Protein AF-A0A183DSZ0-F1 (afdb_monomer)

Organism: NCBI:txid637853

Sequence (165 aa):
MKLLTSEVDAEAEKWDEYAENDIVKRAKAMSSMAYNMYLFTRGDGPLKTTHDLFTQAEFFAEQANKMYKTVREFSYEIPGSAEKNDLSTVLEKIPIHCQQLQVLVKSPTVGKPATFSKFEIEFRGASVARQVLADEYTQRSSRESTLWRRTPSMRRTAQTPVAQI

Radius of gyration: 22.32 Å; Cα contacts (8 Å, |Δi|>4): 88; chains: 1; bounding box: 54×67×55 Å

Nearest PDB structures (foldseek):
  7utj-assembly1_I  TM=8.407E-01  e=1.177E-03  Homo sapiens
  7uuw-assembly1_G  TM=8.396E-01  e=3.133E-03  Caenorhabditis elegans
  6wvt-assembly1_K  TM=8.646E-01  e=6.708E-03  Mus musculus
  9dva-assembly1_H  TM=7.321E-01  e=2.967E-03  Mus musculus

Solvent-accessible surface area (backbone atoms only — not comparable to full-atom values): 10190 Å² total; per-residue (Å²): 105,75,65,60,32,50,52,54,47,60,56,44,59,77,44,53,95,48,61,84,39,66,66,49,50,41,52,51,51,46,31,53,50,53,46,40,54,52,29,38,81,72,79,37,69,87,46,86,47,74,65,49,47,41,55,49,52,51,52,41,33,51,49,50,51,51,42,47,51,56,55,52,59,55,52,70,77,49,73,96,47,71,68,54,51,53,50,48,64,57,48,67,48,48,62,56,53,32,52,51,52,51,52,65,63,67,52,83,72,75,59,82,65,53,70,53,51,63,64,53,66,75,75,55,85,66,86,82,77,90,76,71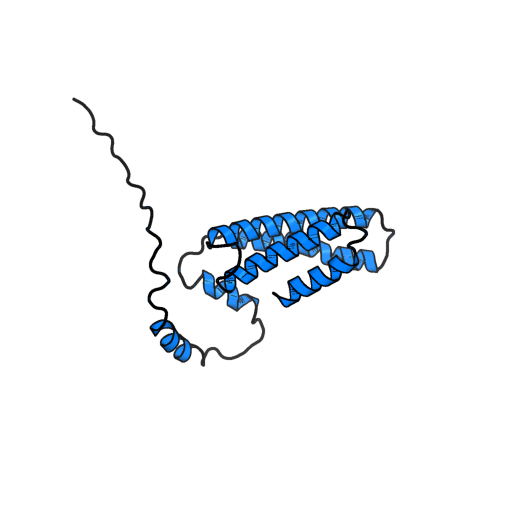,58,64,67,59,49,62,64,55,56,72,75,60,80,70,82,84,79,81,75,85,80,85,74,81,79,82,82,81,84,81,84,87,129

Foldseek 3Di:
DVVVLVVLVVVLVVCVVPVVQLLSVLSNVLSVLVVQLVQVVVVDHDDNDPVSSLVSLLVSLVSLVVNLVSVVVVLVVDPDDPVSVVVVVVSVCSNVVSVVSNCVSPPDQDDDVSVVVVVPVPPPPDDDDPPPVPVVVVVVCVPPVPPPPDDDPPDDDDDDDDDDD

Secondary structure (DSSP, 8-state):
-HHHHHHHHHHHHTTGGGTT-HHHHHHHHHHHHHHHHHHHHTT-SS--SHHHHHHHHHHHHHHHHHHHHHHHHHHHHSPS-HHHHHHHHHHTHHHHHHHHHHHHHHS---SHHHHHHHHHHTT--S---TTSHHHHHHHHHTT-TTTT--------PPPPPPPP-

InterPro domains:
  IPR006077 Vinculin/alpha-catenin [PF01044] (5-106)
  IPR030045 Alpha-catulin 1 [PTHR46342] (1-119)
  IPR036723 Alpha-catenin/vinculin-like superfamily [SSF47220] (2-119)

Mean predicted aligned error: 15.43 Å

Structure (mmCIF, N/CA/C/O backbone):
data_AF-A0A183DSZ0-F1
#
_entry.id   AF-A0A183DSZ0-F1
#
loop_
_atom_site.group_PDB
_atom_site.id
_atom_site.type_symbol
_atom_site.label_atom_id
_atom_site.label_alt_id
_atom_site.label_comp_id
_atom_site.label_asym_id
_atom_site.label_entity_id
_atom_site.label_seq_id
_atom_site.pdbx_PDB_ins_code
_atom_site.Cartn_x
_atom_site.Cartn_y
_atom_site.Cartn_z
_atom_site.occupancy
_atom_site.B_iso_or_equiv
_atom_site.auth_seq_id
_atom_site.auth_comp_id
_atom_site.auth_asym_id
_atom_site.auth_atom_id
_atom_site.pdbx_PDB_model_num
ATOM 1 N N . MET A 1 1 ? -5.491 -12.552 6.015 1.00 55.00 1 MET A N 1
ATOM 2 C CA . MET A 1 1 ? -4.831 -11.294 6.430 1.00 55.00 1 MET A CA 1
ATOM 3 C C . MET A 1 1 ? -3.465 -11.526 7.050 1.00 55.00 1 MET A C 1
ATOM 5 O O . MET A 1 1 ? -2.515 -11.129 6.404 1.00 55.00 1 MET A O 1
ATOM 9 N N . LYS A 1 2 ? -3.327 -12.231 8.188 1.00 62.97 2 LYS A N 1
ATOM 10 C CA . LYS A 1 2 ? -1.997 -12.549 8.760 1.00 62.97 2 LYS A CA 1
ATOM 11 C C . LYS A 1 2 ? -1.021 -13.194 7.758 1.00 62.97 2 LYS A C 1
ATOM 13 O O . LYS A 1 2 ? 0.155 -12.872 7.767 1.00 62.97 2 LYS A O 1
ATOM 18 N N . LEU A 1 3 ? -1.520 -14.085 6.896 1.00 63.84 3 LEU A N 1
ATOM 19 C CA . LEU A 1 3 ? -0.703 -14.726 5.858 1.00 63.84 3 LEU A CA 1
ATOM 20 C C . LEU A 1 3 ? -0.255 -13.739 4.768 1.00 63.84 3 LEU A C 1
ATOM 22 O O . LEU A 1 3 ? 0.912 -13.728 4.418 1.00 63.84 3 LEU A O 1
ATOM 26 N N . LEU A 1 4 ? -1.148 -12.851 4.320 1.00 71.44 4 LEU A N 1
ATOM 27 C CA . LEU A 1 4 ? -0.834 -11.861 3.282 1.00 71.44 4 LEU A CA 1
ATOM 28 C C . LEU A 1 4 ? 0.197 -10.828 3.759 1.00 71.44 4 LEU A C 1
ATOM 30 O O . LEU A 1 4 ? 1.086 -10.460 3.005 1.00 71.44 4 LEU A O 1
ATOM 34 N N . THR A 1 5 ? 0.106 -10.374 5.015 1.00 78.19 5 THR A N 1
ATOM 35 C CA . THR A 1 5 ? 1.130 -9.487 5.595 1.00 78.19 5 THR A CA 1
ATOM 36 C C . THR A 1 5 ? 2.455 -10.229 5.765 1.00 78.19 5 THR A C 1
ATOM 38 O O . THR A 1 5 ? 3.495 -9.698 5.412 1.00 78.19 5 THR A O 1
ATOM 41 N N . SER A 1 6 ? 2.411 -11.496 6.194 1.00 77.12 6 SER A N 1
ATOM 42 C CA . SER A 1 6 ? 3.608 -12.334 6.343 1.00 77.12 6 SER A CA 1
ATOM 43 C C . SER A 1 6 ? 4.337 -12.601 5.024 1.00 77.12 6 SER A C 1
ATOM 45 O O . SER A 1 6 ? 5.560 -12.679 5.030 1.00 77.12 6 SER A O 1
ATOM 47 N N . GLU A 1 7 ? 3.619 -12.768 3.912 1.00 82.00 7 GLU A N 1
ATOM 48 C CA . GLU A 1 7 ? 4.222 -12.934 2.582 1.00 82.00 7 GLU A CA 1
ATOM 49 C C . GLU A 1 7 ? 4.899 -11.643 2.114 1.00 82.00 7 GLU A C 1
ATOM 51 O O . GLU A 1 7 ? 6.023 -11.684 1.619 1.00 82.00 7 GLU A O 1
ATOM 56 N N . VAL A 1 8 ? 4.247 -10.492 2.319 1.00 81.12 8 VAL A N 1
ATOM 57 C CA . VAL A 1 8 ? 4.818 -9.178 1.986 1.00 81.12 8 VAL A CA 1
ATOM 58 C C . VAL A 1 8 ? 6.047 -8.875 2.842 1.00 81.12 8 VAL A C 1
ATOM 60 O O . VAL A 1 8 ? 7.041 -8.389 2.310 1.00 81.12 8 VAL A O 1
ATOM 63 N N . ASP A 1 9 ? 6.001 -9.180 4.140 1.00 82.44 9 ASP A N 1
ATOM 64 C CA . ASP A 1 9 ? 7.130 -8.980 5.052 1.00 82.44 9 ASP A CA 1
ATOM 65 C C . ASP A 1 9 ? 8.322 -9.857 4.650 1.00 82.44 9 ASP A C 1
ATOM 67 O O . ASP A 1 9 ? 9.422 -9.341 4.464 1.00 82.44 9 ASP A O 1
ATOM 71 N N . ALA A 1 10 ? 8.092 -11.154 4.416 1.00 84.44 10 ALA A N 1
ATOM 72 C CA . ALA A 1 10 ? 9.142 -12.085 4.005 1.00 84.44 10 ALA A CA 1
ATOM 73 C C . ALA A 1 10 ? 9.748 -11.736 2.637 1.00 84.44 10 ALA A C 1
ATOM 75 O O . ALA A 1 10 ? 10.936 -11.957 2.412 1.00 84.44 10 ALA A O 1
ATOM 76 N N . GLU A 1 11 ? 8.953 -11.202 1.705 1.00 83.62 11 GLU A N 1
ATOM 77 C CA . GLU A 1 11 ? 9.483 -10.696 0.440 1.00 83.62 11 GLU A CA 1
ATOM 78 C C . GLU A 1 11 ? 10.312 -9.429 0.662 1.00 83.62 11 GLU A C 1
ATOM 80 O O . GLU A 1 11 ? 11.415 -9.338 0.137 1.00 83.62 11 GLU A O 1
ATOM 85 N N . ALA A 1 12 ? 9.840 -8.484 1.480 1.00 81.81 12 ALA A N 1
ATOM 86 C CA . ALA A 1 12 ? 10.545 -7.233 1.751 1.00 81.81 12 ALA A CA 1
ATOM 87 C C . ALA A 1 12 ? 11.874 -7.428 2.505 1.00 81.81 12 ALA A C 1
ATOM 89 O O . ALA A 1 12 ? 12.810 -6.670 2.262 1.00 81.81 12 ALA A O 1
ATOM 90 N N . GLU A 1 13 ? 11.977 -8.433 3.381 1.00 85.81 13 GLU A N 1
ATOM 91 C CA . GLU A 1 13 ? 13.207 -8.784 4.113 1.00 85.81 13 GLU A CA 1
ATOM 92 C C . GLU A 1 13 ? 14.357 -9.213 3.189 1.00 85.81 13 GLU A C 1
ATOM 94 O O . GLU A 1 13 ? 15.523 -8.959 3.486 1.00 85.81 13 GLU A O 1
ATOM 99 N N . LYS A 1 14 ? 14.053 -9.795 2.020 1.00 86.50 14 LYS A N 1
ATOM 100 C CA . LYS A 1 14 ? 15.074 -10.167 1.020 1.00 86.50 14 LYS A CA 1
ATOM 101 C C . LYS A 1 14 ? 15.812 -8.956 0.446 1.00 86.50 14 LYS A C 1
ATOM 103 O O . LYS A 1 14 ? 16.875 -9.117 -0.145 1.00 86.50 14 LYS A O 1
ATOM 108 N N . TRP A 1 15 ? 15.246 -7.762 0.610 1.00 84.94 15 TRP A N 1
ATOM 109 C CA . TRP A 1 15 ? 15.754 -6.511 0.057 1.00 84.94 15 TRP A CA 1
ATOM 110 C C . TRP A 1 15 ? 16.295 -5.567 1.142 1.00 84.94 15 TRP A C 1
ATOM 112 O O . TRP A 1 15 ? 16.456 -4.374 0.886 1.00 84.94 15 TRP A O 1
ATOM 122 N N . ASP A 1 16 ? 16.602 -6.078 2.341 1.00 76.75 16 ASP A N 1
ATOM 123 C CA . ASP A 1 16 ? 17.094 -5.284 3.479 1.00 76.75 16 ASP A CA 1
ATOM 124 C C . ASP A 1 16 ? 18.414 -4.556 3.208 1.00 76.75 16 ASP A C 1
ATOM 126 O O . ASP A 1 16 ? 18.624 -3.455 3.714 1.00 76.75 16 ASP A O 1
ATOM 130 N N . GLU A 1 17 ? 19.276 -5.103 2.350 1.00 74.62 17 GLU A N 1
ATOM 131 C CA . GLU A 1 17 ? 20.507 -4.430 1.904 1.00 74.62 17 GLU A CA 1
ATOM 132 C C . GLU A 1 17 ? 20.221 -3.141 1.110 1.00 74.62 17 GLU A C 1
ATOM 134 O O . GLU A 1 17 ? 21.051 -2.235 1.051 1.00 74.62 17 GLU A O 1
ATOM 139 N N . TYR A 1 18 ? 19.007 -3.018 0.566 1.00 72.62 18 TYR A N 1
ATOM 140 C CA . TYR A 1 18 ? 18.485 -1.831 -0.101 1.00 72.62 18 TYR A CA 1
ATOM 141 C C . TYR A 1 18 ? 17.448 -1.121 0.772 1.00 72.62 18 TYR A C 1
ATOM 143 O O . TYR A 1 18 ? 16.460 -0.603 0.256 1.00 72.62 18 TYR A O 1
ATOM 151 N N . ALA A 1 19 ? 17.658 -1.068 2.092 1.00 64.12 19 ALA A N 1
ATOM 152 C CA . ALA A 1 19 ? 16.736 -0.439 3.042 1.00 64.12 19 ALA A CA 1
ATOM 153 C C . ALA A 1 19 ? 16.348 1.005 2.679 1.00 64.12 19 ALA A C 1
ATOM 155 O O . ALA A 1 19 ? 15.275 1.450 3.077 1.00 64.12 19 ALA A O 1
ATOM 156 N N . GLU A 1 20 ? 17.175 1.720 1.906 1.00 76.94 20 GLU A N 1
ATOM 157 C CA . GLU A 1 20 ? 16.888 3.070 1.405 1.00 76.94 20 GLU A CA 1
ATOM 158 C C . GLU A 1 20 ? 15.912 3.118 0.217 1.00 76.94 20 GLU A C 1
ATOM 160 O O . GLU A 1 20 ? 15.437 4.193 -0.139 1.00 76.94 20 GLU A O 1
ATOM 165 N N . ASN A 1 21 ? 15.553 1.970 -0.359 1.00 87.31 21 ASN A N 1
ATOM 166 C CA . ASN A 1 21 ? 14.597 1.865 -1.450 1.00 87.31 21 ASN A CA 1
ATOM 167 C C . ASN A 1 21 ? 13.176 2.213 -0.972 1.00 87.31 21 ASN A C 1
ATOM 169 O O . ASN A 1 21 ? 12.591 1.540 -0.116 1.00 87.31 21 ASN A O 1
ATOM 173 N N . ASP A 1 22 ? 12.594 3.247 -1.578 1.00 90.69 22 ASP A N 1
ATOM 174 C CA . ASP A 1 22 ? 11.263 3.740 -1.227 1.00 90.69 22 ASP A CA 1
ATOM 175 C C . ASP A 1 22 ? 10.150 2.702 -1.433 1.00 90.69 22 ASP A C 1
ATOM 177 O O . ASP A 1 22 ? 9.184 2.692 -0.670 1.00 90.69 22 ASP A O 1
ATOM 181 N N . ILE A 1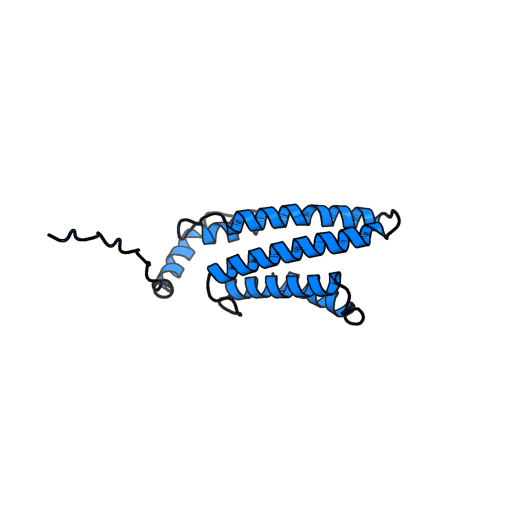 23 ? 10.272 1.801 -2.414 1.00 91.31 23 ILE A N 1
ATOM 182 C CA . ILE A 1 23 ? 9.313 0.708 -2.636 1.00 91.31 23 ILE A CA 1
ATOM 183 C C . ILE A 1 23 ? 9.352 -0.243 -1.436 1.00 91.31 23 ILE A C 1
ATOM 185 O O . ILE A 1 23 ? 8.312 -0.528 -0.845 1.00 91.31 23 ILE A O 1
ATOM 189 N N . VAL A 1 24 ? 10.541 -0.671 -1.004 1.00 90.44 24 VAL A N 1
ATOM 190 C CA . VAL A 1 24 ? 10.701 -1.584 0.143 1.00 90.44 24 VAL A CA 1
ATOM 191 C C . VAL A 1 24 ? 10.186 -0.936 1.432 1.00 90.44 24 VAL A C 1
ATOM 193 O O . VAL A 1 24 ? 9.380 -1.536 2.149 1.00 90.44 24 VAL A O 1
ATOM 196 N N . LYS A 1 25 ? 10.560 0.325 1.700 1.00 91.75 25 LYS A N 1
ATOM 197 C CA . LYS A 1 25 ? 10.066 1.085 2.865 1.00 91.75 25 LYS A CA 1
ATOM 198 C C . LYS A 1 25 ? 8.539 1.159 2.886 1.00 91.75 25 LYS A C 1
ATOM 200 O O . LYS A 1 25 ? 7.915 0.943 3.927 1.00 91.75 25 LYS A O 1
ATOM 205 N N . ARG A 1 26 ? 7.920 1.449 1.738 1.00 91.69 26 ARG A N 1
ATOM 206 C CA . ARG A 1 26 ? 6.460 1.539 1.614 1.00 91.69 26 ARG A CA 1
ATOM 207 C C . ARG A 1 26 ? 5.780 0.188 1.788 1.00 91.69 26 ARG A C 1
ATOM 209 O O . ARG A 1 26 ? 4.751 0.139 2.456 1.00 91.69 26 ARG A O 1
ATOM 216 N N . ALA A 1 27 ? 6.347 -0.891 1.249 1.00 91.75 27 ALA A N 1
ATOM 217 C CA . ALA A 1 27 ? 5.799 -2.239 1.394 1.00 91.75 27 ALA A CA 1
ATOM 218 C C . ALA A 1 27 ? 5.733 -2.646 2.873 1.00 91.75 27 ALA A C 1
ATOM 220 O O . ALA A 1 27 ? 4.666 -3.023 3.361 1.00 91.75 27 ALA A O 1
ATOM 221 N N . LYS A 1 28 ? 6.830 -2.448 3.613 1.00 91.56 28 LYS A N 1
ATOM 222 C CA . LYS A 1 28 ? 6.897 -2.713 5.059 1.00 91.56 28 LYS A CA 1
ATOM 223 C C . LYS A 1 28 ? 5.912 -1.860 5.855 1.00 91.56 28 LYS A C 1
ATOM 225 O O . LYS A 1 28 ? 5.202 -2.369 6.722 1.00 91.56 28 LYS A O 1
ATOM 230 N N . ALA A 1 29 ? 5.820 -0.566 5.541 1.00 92.44 29 ALA A N 1
ATOM 231 C CA . ALA A 1 29 ? 4.859 0.322 6.188 1.00 92.44 29 ALA A CA 1
ATOM 232 C C . ALA A 1 29 ? 3.415 -0.153 5.957 1.00 92.44 29 ALA A C 1
ATOM 234 O O . ALA A 1 29 ? 2.651 -0.285 6.911 1.00 92.44 29 ALA A O 1
ATOM 235 N N . MET A 1 30 ? 3.049 -0.463 4.711 1.00 94.19 30 MET A N 1
ATOM 236 C CA . MET A 1 30 ? 1.716 -0.967 4.370 1.00 94.19 30 MET A CA 1
ATOM 237 C C . MET A 1 30 ? 1.408 -2.299 5.063 1.00 94.19 30 MET A C 1
ATOM 239 O O . MET A 1 30 ? 0.313 -2.453 5.606 1.00 94.19 30 MET A O 1
ATOM 243 N N . SER A 1 31 ? 2.364 -3.230 5.104 1.00 92.62 31 SER A N 1
ATOM 244 C CA . SER A 1 31 ? 2.203 -4.514 5.792 1.00 92.62 31 SER A CA 1
ATOM 245 C C . SER A 1 31 ? 1.945 -4.330 7.290 1.00 92.62 31 SER A C 1
ATOM 247 O O . SER A 1 31 ? 0.944 -4.825 7.816 1.00 92.62 31 SER A O 1
ATOM 249 N N . SER A 1 32 ? 2.753 -3.502 7.961 1.00 93.56 32 SER A N 1
ATOM 250 C CA . SER A 1 32 ? 2.567 -3.153 9.376 1.00 93.56 32 SER 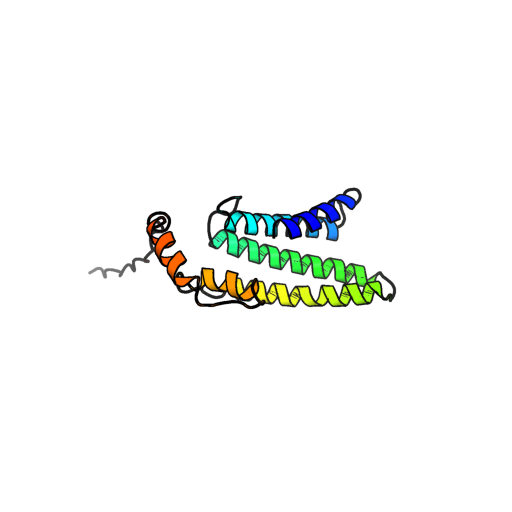A CA 1
ATOM 251 C C . SER A 1 32 ? 1.189 -2.536 9.643 1.00 93.56 32 SER A C 1
ATOM 253 O O . SER A 1 32 ? 0.485 -2.920 10.582 1.00 93.56 32 SER A O 1
ATOM 255 N N . MET A 1 33 ? 0.745 -1.618 8.777 1.00 94.69 33 MET A N 1
ATOM 256 C CA . MET A 1 33 ? -0.573 -0.998 8.895 1.00 94.69 33 MET A CA 1
ATOM 257 C C . MET A 1 33 ? -1.707 -2.022 8.753 1.00 94.69 33 MET A C 1
ATOM 259 O O . MET A 1 33 ? -2.612 -2.043 9.591 1.00 94.69 33 MET A O 1
ATOM 263 N N . ALA A 1 34 ? -1.647 -2.890 7.740 1.00 92.50 34 ALA A N 1
ATOM 264 C CA . ALA A 1 34 ? -2.634 -3.945 7.522 1.00 92.50 34 ALA A CA 1
ATOM 265 C C . ALA A 1 34 ? -2.651 -4.964 8.671 1.00 92.50 34 ALA A C 1
ATOM 267 O O . ALA A 1 34 ? -3.721 -5.436 9.069 1.00 92.50 34 ALA A O 1
ATOM 268 N N . TYR A 1 35 ? -1.490 -5.271 9.252 1.00 91.88 35 TYR A N 1
ATOM 269 C CA . TYR A 1 35 ? -1.390 -6.166 10.397 1.00 91.88 35 TYR A CA 1
ATOM 270 C C . TYR A 1 35 ? -2.040 -5.564 11.648 1.00 91.88 35 TYR A C 1
ATOM 272 O O . TYR A 1 35 ? -2.819 -6.244 12.314 1.00 91.88 35 TYR A O 1
ATOM 280 N N . ASN A 1 36 ? -1.834 -4.272 11.916 1.00 91.62 36 ASN A N 1
ATOM 281 C CA . ASN A 1 36 ? -2.507 -3.574 13.017 1.00 91.62 36 ASN A CA 1
ATOM 282 C C . ASN A 1 36 ? -4.035 -3.568 12.854 1.00 91.62 36 ASN A C 1
ATOM 284 O O . ASN A 1 36 ? -4.762 -3.796 13.822 1.00 91.62 36 ASN A O 1
ATOM 288 N N . MET A 1 37 ? -4.532 -3.376 11.626 1.00 90.50 37 MET A N 1
ATOM 289 C CA . MET A 1 37 ? -5.963 -3.488 11.321 1.00 90.50 37 MET A CA 1
ATOM 290 C C . MET A 1 37 ? -6.485 -4.914 11.545 1.00 90.50 37 MET A C 1
ATOM 292 O O . MET A 1 37 ? -7.586 -5.093 12.060 1.00 90.50 37 MET A O 1
ATOM 296 N N . TYR A 1 38 ? -5.699 -5.941 11.208 1.00 88.69 38 TYR A N 1
ATOM 297 C CA . TYR A 1 38 ? -6.043 -7.335 11.495 1.00 88.69 38 TYR A CA 1
ATOM 298 C C . TYR A 1 38 ? -6.078 -7.623 13.001 1.00 88.69 38 TYR A C 1
ATOM 300 O O . TYR A 1 38 ? -7.045 -8.222 13.474 1.00 88.69 38 TYR A O 1
ATOM 308 N N . LEU A 1 39 ? -5.076 -7.182 13.766 1.00 86.94 39 LEU A N 1
ATOM 309 C CA . LEU A 1 39 ? -5.039 -7.364 15.220 1.00 86.94 39 LEU A CA 1
ATOM 310 C C . LEU A 1 39 ? -6.257 -6.731 15.898 1.00 86.94 39 LEU A C 1
ATOM 312 O O . LEU A 1 39 ? -6.863 -7.363 16.763 1.00 86.94 39 LEU A O 1
ATOM 316 N N . PHE A 1 40 ? -6.701 -5.563 15.425 1.00 86.81 40 PHE A N 1
ATOM 317 C CA . PHE A 1 40 ? -7.925 -4.933 15.915 1.00 86.81 40 PHE A CA 1
ATOM 318 C C . PHE A 1 40 ? -9.147 -5.858 15.798 1.00 86.81 40 PHE A C 1
ATOM 320 O O . PHE A 1 40 ? -9.921 -5.982 16.745 1.00 86.81 40 PHE A O 1
ATOM 327 N N . THR A 1 41 ? -9.295 -6.592 14.684 1.00 86.12 41 THR A N 1
ATOM 328 C CA . THR A 1 41 ? -10.398 -7.567 14.515 1.00 86.12 41 THR A CA 1
ATOM 329 C C . THR A 1 41 ? -10.338 -8.741 15.497 1.00 86.12 41 THR A C 1
ATOM 331 O O . THR A 1 41 ? -11.320 -9.461 15.670 1.00 86.12 41 THR A O 1
ATOM 334 N N . ARG A 1 42 ? -9.193 -8.940 16.156 1.00 89.25 42 ARG A N 1
ATOM 335 C CA . ARG A 1 42 ? -8.957 -9.959 17.186 1.00 89.25 42 ARG A CA 1
ATOM 336 C C . ARG A 1 42 ? -9.048 -9.397 18.607 1.00 89.25 42 ARG A C 1
ATOM 338 O O . ARG A 1 42 ? -8.874 -10.162 19.550 1.00 89.25 42 ARG A O 1
ATOM 345 N N . GLY A 1 43 ? -9.324 -8.100 18.760 1.00 86.06 43 GLY A N 1
ATOM 346 C CA . GLY A 1 43 ? -9.302 -7.410 20.050 1.00 86.06 43 GLY A CA 1
ATOM 347 C C . GLY A 1 43 ? -7.890 -7.162 20.591 1.00 86.06 43 GLY A C 1
ATOM 348 O O . GLY A 1 43 ? -7.733 -6.969 21.793 1.00 86.06 43 GLY A O 1
ATOM 349 N N . ASP A 1 44 ? -6.875 -7.184 19.725 1.00 90.19 44 ASP A N 1
ATOM 350 C CA . ASP A 1 44 ? -5.462 -7.030 20.079 1.00 90.19 44 ASP A CA 1
ATOM 351 C C . ASP A 1 44 ? -4.813 -5.866 19.304 1.00 90.19 44 ASP A C 1
ATOM 353 O O . ASP A 1 44 ? -5.423 -5.244 18.431 1.00 90.19 44 ASP A O 1
ATOM 357 N N . GLY A 1 45 ? -3.554 -5.566 19.610 1.00 92.06 45 GLY A N 1
ATOM 358 C CA . GLY A 1 45 ? -2.748 -4.587 18.899 1.00 92.06 45 GLY A CA 1
ATOM 359 C C . GLY A 1 45 ? -2.954 -3.145 19.375 1.00 92.06 45 GLY A C 1
ATOM 360 O O . GLY A 1 45 ? -3.557 -2.893 20.427 1.00 92.06 45 GLY A O 1
ATOM 361 N N . PRO A 1 46 ? -2.396 -2.174 18.633 1.00 93.94 46 PRO A N 1
ATOM 362 C CA . PRO A 1 46 ? -2.315 -0.783 19.076 1.00 93.94 46 PRO A CA 1
ATOM 363 C C . PRO A 1 46 ? -3.619 0.003 18.887 1.00 93.94 46 PRO A C 1
ATOM 365 O O . PRO A 1 46 ? -3.849 0.968 19.609 1.00 93.94 46 PRO A O 1
ATOM 368 N N . LEU A 1 47 ? -4.482 -0.405 17.955 1.00 91.81 47 LEU A N 1
ATOM 369 C CA . LEU A 1 47 ? -5.756 0.264 17.679 1.00 91.81 47 LEU A CA 1
ATOM 370 C C . LEU A 1 47 ? -6.777 -0.113 18.760 1.00 91.81 47 LEU A C 1
ATOM 372 O O . LEU A 1 47 ? -6.926 -1.294 19.076 1.00 91.81 47 LEU A O 1
ATOM 376 N N . LYS A 1 48 ? -7.482 0.864 19.343 1.00 90.25 48 LYS A N 1
ATOM 377 C CA . LYS A 1 48 ? -8.403 0.621 20.473 1.00 90.25 48 LYS A CA 1
ATOM 378 C C . LYS A 1 48 ? -9.847 0.959 20.153 1.00 90.25 48 LYS A C 1
ATOM 380 O O . LYS A 1 48 ? -10.756 0.403 20.764 1.00 90.25 48 LYS A O 1
ATOM 385 N N . THR A 1 49 ? -10.069 1.837 19.188 1.00 87.75 49 THR A N 1
ATOM 386 C CA . THR A 1 49 ? -11.398 2.293 18.800 1.00 87.75 49 THR A CA 1
ATOM 387 C C . THR A 1 49 ? -11.658 2.054 17.319 1.00 87.75 49 THR A C 1
ATOM 389 O O . THR A 1 49 ? -10.742 1.971 16.502 1.00 87.75 49 THR A O 1
ATOM 392 N N . THR A 1 50 ? -12.937 1.991 16.943 1.00 85.62 50 THR A N 1
ATOM 393 C CA . THR A 1 50 ? -13.340 1.952 15.530 1.00 85.62 50 THR A CA 1
ATOM 394 C C . THR A 1 50 ? -12.867 3.195 14.772 1.00 85.62 50 THR A C 1
ATOM 396 O O . THR A 1 50 ? -12.584 3.116 13.582 1.00 85.62 50 THR A O 1
ATOM 399 N N . HIS A 1 51 ? -12.745 4.333 15.463 1.00 87.38 51 HIS A N 1
ATOM 400 C CA . HIS A 1 51 ? -12.166 5.542 14.891 1.00 87.38 51 HIS A CA 1
ATOM 401 C C . HIS A 1 51 ? -10.694 5.320 14.511 1.00 87.38 51 HIS A C 1
ATOM 403 O O . HIS A 1 51 ? -10.331 5.589 13.372 1.00 87.38 51 HIS A O 1
ATOM 409 N N . ASP A 1 52 ? -9.877 4.742 15.402 1.00 88.50 52 ASP A N 1
ATOM 410 C CA . ASP A 1 52 ? -8.468 4.425 15.107 1.00 88.50 52 ASP A CA 1
ATOM 411 C C . ASP A 1 52 ? -8.339 3.490 13.900 1.00 88.50 52 ASP A C 1
ATOM 413 O O . ASP A 1 52 ? -7.458 3.679 13.066 1.00 88.50 52 ASP A O 1
ATOM 417 N N . LEU A 1 53 ? -9.241 2.508 13.772 1.00 87.94 53 LEU A N 1
ATOM 418 C CA . LEU A 1 53 ? -9.287 1.616 12.611 1.00 87.94 53 LEU A CA 1
ATOM 419 C C . LEU A 1 53 ? -9.553 2.378 11.306 1.00 87.94 53 LEU A C 1
ATOM 421 O O . LEU A 1 53 ? -8.899 2.106 10.298 1.00 87.94 53 LEU A O 1
ATOM 425 N N . PHE A 1 54 ? -10.507 3.309 11.300 1.00 89.06 54 PHE A N 1
ATOM 426 C CA . PHE A 1 54 ? -10.815 4.097 10.106 1.00 89.06 54 PHE A CA 1
ATOM 427 C C . PHE A 1 54 ? -9.682 5.052 9.747 1.00 89.06 54 PHE A C 1
ATOM 429 O O . PHE A 1 54 ? -9.277 5.082 8.588 1.00 89.06 54 PHE A O 1
ATOM 436 N N . THR A 1 55 ? -9.095 5.729 10.731 1.00 91.75 55 THR A N 1
ATOM 437 C CA . THR A 1 55 ? -7.900 6.553 10.526 1.00 91.75 55 THR A CA 1
ATOM 438 C C . THR A 1 55 ? -6.743 5.721 9.963 1.00 91.75 55 THR A C 1
ATOM 440 O O . THR A 1 55 ? -6.084 6.126 9.007 1.00 91.75 55 THR A O 1
ATOM 443 N N . GLN A 1 56 ? -6.521 4.514 10.491 1.00 93.31 56 GLN A N 1
ATOM 444 C CA . GLN A 1 56 ? -5.493 3.602 9.989 1.00 93.31 56 GLN A CA 1
ATOM 445 C C . GLN A 1 56 ? -5.743 3.194 8.531 1.00 93.31 56 GLN A C 1
ATOM 447 O O . GLN A 1 56 ? -4.806 3.133 7.738 1.00 93.31 56 GLN A O 1
ATOM 452 N N . ALA A 1 57 ? -6.998 2.933 8.164 1.00 91.06 57 ALA A N 1
ATOM 453 C CA . ALA A 1 57 ? -7.382 2.601 6.797 1.00 91.06 57 ALA A CA 1
ATOM 454 C C . ALA A 1 57 ? -7.196 3.786 5.829 1.00 91.06 57 ALA A C 1
ATOM 456 O O . ALA A 1 57 ? -6.791 3.583 4.683 1.00 91.06 57 ALA A O 1
ATOM 457 N N . GLU A 1 58 ? -7.434 5.020 6.281 1.00 90.88 58 GLU A N 1
ATOM 458 C CA . GLU A 1 58 ? -7.127 6.227 5.505 1.00 90.88 58 GLU A CA 1
ATOM 459 C C . GLU A 1 58 ? -5.621 6.362 5.258 1.00 90.88 58 GLU A C 1
ATOM 461 O O . GLU A 1 58 ? -5.203 6.537 4.109 1.00 90.88 58 GLU A O 1
ATOM 466 N N . PHE A 1 59 ? -4.796 6.185 6.296 1.00 93.56 59 PHE A N 1
ATOM 467 C CA . PHE A 1 59 ? -3.339 6.185 6.147 1.00 93.56 59 PHE A CA 1
ATOM 468 C C . PHE A 1 59 ? -2.839 5.049 5.253 1.00 93.56 59 PHE A C 1
ATOM 470 O O . PHE A 1 59 ? -1.939 5.265 4.440 1.00 93.56 59 PHE A O 1
ATOM 477 N N . PHE A 1 60 ? -3.438 3.859 5.341 1.00 94.44 60 PHE A N 1
ATOM 478 C CA . PHE A 1 60 ? -3.118 2.742 4.455 1.00 94.44 60 PHE A CA 1
ATOM 479 C C . PHE A 1 60 ? -3.390 3.098 2.987 1.00 94.44 60 PHE A C 1
ATOM 481 O O . PHE A 1 60 ? -2.522 2.906 2.135 1.00 94.44 60 PHE A O 1
ATOM 488 N N . ALA A 1 61 ? -4.558 3.679 2.685 1.00 93.12 61 ALA A N 1
ATOM 489 C CA . ALA A 1 61 ? -4.898 4.128 1.333 1.00 93.12 61 ALA A CA 1
ATOM 490 C C . ALA A 1 61 ? -3.938 5.221 0.827 1.00 93.12 61 ALA A C 1
ATOM 492 O O . ALA A 1 61 ? -3.588 5.265 -0.354 1.00 93.12 61 ALA A O 1
ATOM 493 N N . GLU A 1 62 ? -3.495 6.118 1.707 1.00 93.31 62 GLU A N 1
ATOM 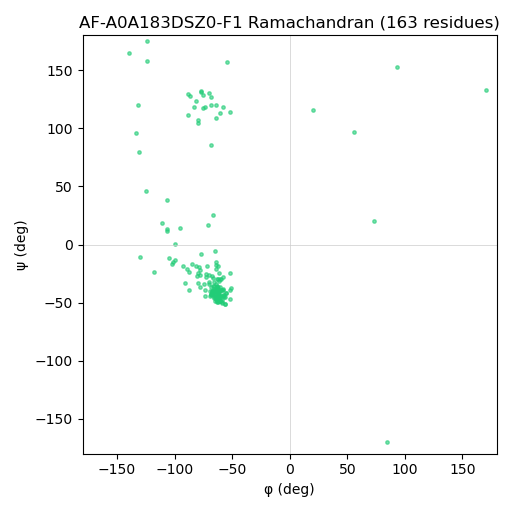494 C CA . GLU A 1 62 ? -2.501 7.133 1.364 1.00 93.31 62 GLU A CA 1
ATOM 495 C C . GLU A 1 62 ? -1.137 6.505 1.036 1.00 93.31 62 GLU A C 1
ATOM 497 O O . GLU A 1 62 ? -0.530 6.852 0.020 1.00 93.31 62 GLU A O 1
ATOM 502 N N . GLN A 1 63 ? -0.664 5.550 1.846 1.00 94.50 63 GLN A N 1
ATOM 503 C CA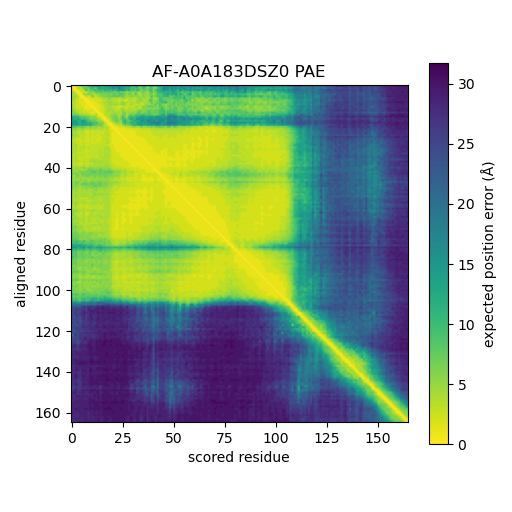 . GLN A 1 63 ? 0.591 4.838 1.584 1.00 94.50 63 GLN A CA 1
ATOM 504 C C . GLN A 1 63 ? 0.535 4.026 0.289 1.00 94.50 63 GLN A C 1
ATOM 506 O O . GLN A 1 63 ? 1.480 4.086 -0.497 1.00 94.50 63 GLN A O 1
ATOM 511 N N . ALA A 1 64 ? -0.583 3.354 0.013 1.00 94.38 64 ALA A N 1
ATOM 512 C CA . ALA A 1 64 ? -0.795 2.623 -1.233 1.00 94.38 64 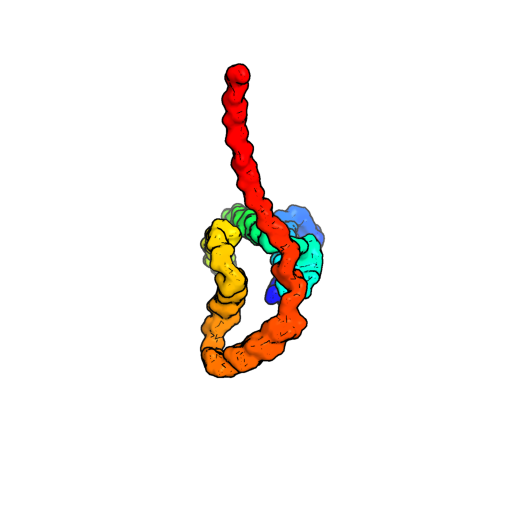ALA A CA 1
ATOM 513 C C . ALA A 1 64 ? -0.747 3.546 -2.465 1.00 94.38 64 ALA A C 1
ATOM 515 O O . ALA A 1 64 ? -0.122 3.214 -3.471 1.00 94.38 64 ALA A O 1
ATOM 516 N N . ASN A 1 65 ? -1.312 4.755 -2.379 1.00 94.25 65 ASN A N 1
ATOM 517 C CA . ASN A 1 65 ? -1.185 5.751 -3.448 1.00 94.25 65 ASN A CA 1
ATOM 518 C C . ASN A 1 65 ? 0.256 6.243 -3.639 1.00 94.25 65 ASN A C 1
ATOM 520 O O . ASN A 1 65 ? 0.681 6.476 -4.771 1.00 94.25 65 ASN A O 1
ATOM 524 N N . LYS A 1 66 ? 1.019 6.418 -2.554 1.00 94.44 66 LYS A N 1
ATOM 525 C CA . LYS A 1 66 ? 2.441 6.780 -2.651 1.00 94.44 66 LYS A CA 1
ATOM 526 C C . LYS A 1 66 ? 3.259 5.648 -3.275 1.00 94.44 66 LYS A C 1
ATOM 528 O O . LYS A 1 66 ? 4.084 5.927 -4.134 1.00 94.44 66 LYS A O 1
ATOM 533 N N . MET A 1 67 ? 2.980 4.396 -2.906 1.00 94.44 67 MET A N 1
ATOM 534 C CA . MET A 1 67 ? 3.577 3.207 -3.522 1.00 94.44 67 MET A CA 1
ATOM 535 C C . MET A 1 67 ? 3.328 3.197 -5.029 1.00 94.44 67 MET A C 1
ATOM 537 O O . MET A 1 67 ? 4.274 3.112 -5.803 1.00 94.44 67 MET A O 1
ATOM 541 N N . TYR A 1 68 ? 2.072 3.368 -5.445 1.00 95.06 68 TYR A N 1
ATOM 542 C CA . TYR A 1 68 ? 1.709 3.444 -6.857 1.00 95.06 68 TYR A CA 1
ATOM 543 C C . TYR A 1 68 ? 2.544 4.482 -7.621 1.00 95.06 68 TYR A C 1
ATOM 545 O O . TYR A 1 68 ? 3.076 4.169 -8.681 1.00 95.06 68 TYR A O 1
ATOM 553 N N . LYS A 1 69 ? 2.707 5.696 -7.073 1.00 95.12 69 LYS A N 1
ATOM 554 C CA . LYS A 1 69 ? 3.523 6.749 -7.701 1.00 95.12 69 LYS A CA 1
ATOM 555 C C . LYS A 1 69 ? 4.992 6.345 -7.820 1.00 95.12 69 LYS A C 1
ATOM 557 O O . LYS A 1 69 ? 5.528 6.417 -8.917 1.00 95.12 69 LYS A O 1
ATOM 562 N N . THR A 1 70 ? 5.597 5.862 -6.732 1.00 94.38 70 THR A N 1
ATOM 563 C CA . THR A 1 70 ? 7.006 5.438 -6.713 1.00 94.38 70 THR A CA 1
ATOM 564 C C . THR A 1 70 ? 7.277 4.333 -7.736 1.00 94.38 70 THR A C 1
ATOM 566 O O . THR A 1 70 ? 8.214 4.435 -8.522 1.00 94.38 70 THR A O 1
ATOM 569 N N . VAL A 1 71 ? 6.440 3.292 -7.786 1.00 93.94 71 VAL A N 1
ATOM 570 C CA . VAL A 1 71 ? 6.642 2.192 -8.743 1.00 93.94 71 VAL A CA 1
ATOM 571 C C . VAL A 1 71 ? 6.355 2.650 -10.179 1.00 93.94 71 VAL A C 1
ATOM 573 O O . VAL A 1 71 ? 7.026 2.216 -11.114 1.00 93.94 71 VAL A O 1
ATOM 576 N N . ARG A 1 72 ? 5.396 3.562 -10.381 1.00 93.75 72 ARG A N 1
ATOM 577 C CA . ARG A 1 72 ? 5.112 4.129 -11.704 1.00 93.75 72 ARG A CA 1
ATOM 578 C C . ARG A 1 72 ? 6.273 4.970 -12.230 1.00 93.75 72 ARG A C 1
ATOM 580 O O . ARG A 1 72 ? 6.618 4.827 -13.398 1.00 93.75 72 ARG A O 1
ATOM 587 N N . GLU A 1 73 ? 6.875 5.807 -11.394 1.00 93.12 73 GLU A N 1
ATOM 588 C CA . GLU A 1 73 ? 8.077 6.577 -11.740 1.00 93.12 73 GLU A CA 1
ATOM 589 C C . GLU A 1 73 ? 9.224 5.641 -12.127 1.00 93.12 73 GLU A C 1
ATOM 591 O O . GLU A 1 73 ? 9.757 5.762 -13.228 1.00 93.12 73 GLU A O 1
ATOM 596 N N . PHE A 1 74 ? 9.493 4.624 -11.304 1.00 90.94 74 PHE A N 1
ATOM 597 C CA . PHE A 1 74 ? 10.472 3.580 -11.612 1.00 90.94 74 PHE A CA 1
ATOM 598 C C . PHE A 1 74 ? 10.193 2.888 -12.957 1.00 90.94 74 PHE A C 1
ATOM 600 O O . PHE A 1 74 ? 11.101 2.675 -13.757 1.00 90.94 74 PHE A O 1
ATOM 607 N N . SER A 1 75 ? 8.927 2.592 -13.272 1.00 91.38 75 SER A N 1
ATOM 608 C CA . SER A 1 75 ? 8.566 1.939 -14.536 1.00 91.38 75 SER A CA 1
ATOM 609 C C . SER A 1 75 ? 8.938 2.755 -15.782 1.00 91.38 75 SER A C 1
ATOM 611 O O . SER A 1 75 ? 9.132 2.172 -16.850 1.00 91.38 75 SER A O 1
ATOM 613 N N . TYR A 1 76 ? 9.057 4.085 -15.682 1.00 90.75 76 TYR A N 1
ATOM 614 C CA . TYR A 1 76 ? 9.455 4.934 -16.809 1.00 90.75 76 TYR A CA 1
ATOM 615 C C . TYR A 1 76 ? 10.933 4.803 -17.167 1.00 90.75 76 TYR A C 1
ATOM 617 O O . TYR A 1 76 ? 11.285 5.003 -18.327 1.00 90.75 76 TYR A O 1
ATOM 625 N N . GLU A 1 77 ? 11.769 4.409 -16.212 1.00 89.69 77 GLU A N 1
ATOM 626 C CA . GLU A 1 77 ? 13.199 4.176 -16.426 1.00 89.69 77 GLU A CA 1
ATOM 627 C C . GLU A 1 77 ? 13.466 2.823 -17.103 1.00 89.69 77 GLU A C 1
ATOM 629 O O . GLU A 1 77 ? 14.517 2.614 -17.707 1.00 89.69 77 GLU A O 1
ATOM 634 N N . ILE A 1 78 ? 12.494 1.907 -17.050 1.00 87.25 78 ILE A N 1
ATOM 635 C CA . ILE A 1 78 ? 12.613 0.561 -17.609 1.00 87.25 78 ILE A CA 1
ATOM 636 C C . ILE A 1 78 ? 12.168 0.565 -19.085 1.00 87.25 78 ILE A C 1
ATOM 638 O O . ILE A 1 78 ? 11.057 1.027 -19.390 1.00 87.25 78 ILE A O 1
ATOM 642 N N . PRO A 1 79 ? 12.973 0.017 -20.017 1.00 90.38 79 PRO A N 1
ATOM 643 C CA . PRO A 1 79 ? 12.560 -0.211 -21.402 1.00 90.38 79 PRO A CA 1
ATOM 644 C C . PRO A 1 79 ? 11.274 -1.046 -21.500 1.00 90.38 79 PRO A C 1
ATOM 646 O O . PRO A 1 79 ? 10.923 -1.789 -20.587 1.00 90.38 79 PRO A O 1
ATOM 649 N N . GLY A 1 80 ? 10.541 -0.933 -22.610 1.00 89.56 80 GLY A N 1
ATOM 650 C CA . GLY A 1 80 ? 9.328 -1.732 -22.820 1.00 89.56 80 GLY A CA 1
ATOM 651 C C . GLY A 1 80 ? 9.622 -3.236 -22.760 1.00 89.56 80 GLY A C 1
ATOM 652 O O . GLY A 1 80 ? 10.375 -3.738 -23.589 1.00 89.56 80 GLY A O 1
ATOM 653 N N . SER A 1 81 ? 9.017 -3.940 -21.800 1.00 92.12 81 SER A N 1
ATOM 654 C CA . SER A 1 81 ? 9.115 -5.394 -21.633 1.00 92.12 81 SER A CA 1
ATOM 655 C C . SER A 1 81 ? 7.754 -5.988 -21.253 1.00 92.12 81 SER A C 1
ATOM 657 O O . SER A 1 81 ? 6.837 -5.253 -20.870 1.00 92.12 81 SER A O 1
ATOM 659 N N . ALA A 1 82 ? 7.604 -7.310 -21.367 1.00 92.38 82 ALA A N 1
ATOM 660 C CA . ALA A 1 82 ? 6.377 -7.993 -20.955 1.00 92.38 82 ALA A CA 1
ATOM 661 C C . ALA A 1 82 ? 6.127 -7.816 -19.447 1.00 92.38 82 ALA A C 1
ATOM 663 O O . ALA A 1 82 ? 5.030 -7.451 -19.035 1.00 92.38 82 ALA A O 1
ATOM 664 N N . GLU A 1 83 ? 7.181 -7.933 -18.641 1.00 90.81 83 GLU A N 1
ATOM 665 C CA . GLU A 1 83 ? 7.146 -7.785 -17.185 1.00 90.81 83 GLU A CA 1
ATOM 666 C C . GLU A 1 83 ? 6.721 -6.370 -16.774 1.00 90.81 83 GLU A C 1
ATOM 668 O O . GLU A 1 83 ? 5.939 -6.196 -15.841 1.00 90.81 83 GLU A O 1
ATOM 673 N N . LYS A 1 84 ? 7.181 -5.342 -17.500 1.00 90.69 84 LYS A N 1
ATOM 674 C CA . LYS A 1 84 ? 6.748 -3.956 -17.281 1.00 90.69 84 LYS A CA 1
ATOM 675 C C . LYS A 1 84 ? 5.256 -3.770 -17.566 1.00 90.69 84 LYS A C 1
ATOM 677 O O . LYS A 1 84 ? 4.582 -3.037 -16.836 1.00 90.69 84 LYS A O 1
ATOM 682 N N . ASN A 1 85 ? 4.737 -4.398 -18.618 1.00 91.38 85 ASN A N 1
ATOM 683 C CA . ASN A 1 85 ? 3.318 -4.310 -18.972 1.00 91.38 85 ASN A CA 1
ATOM 684 C C . ASN A 1 85 ? 2.444 -5.014 -17.924 1.00 91.38 85 ASN A C 1
ATOM 686 O O . ASN A 1 85 ? 1.416 -4.472 -17.507 1.00 91.38 85 ASN A O 1
ATOM 690 N N . ASP A 1 86 ? 2.890 -6.170 -17.438 1.00 92.88 86 ASP A N 1
ATOM 691 C CA . ASP A 1 86 ? 2.222 -6.902 -16.362 1.00 92.88 86 ASP A CA 1
ATOM 692 C C . ASP A 1 86 ? 2.232 -6.095 -15.058 1.00 92.88 86 ASP A C 1
ATOM 694 O O . ASP A 1 86 ? 1.186 -5.915 -14.426 1.00 92.88 86 ASP A O 1
ATOM 698 N N . LEU A 1 87 ? 3.382 -5.512 -14.699 1.00 90.88 87 LEU A N 1
ATOM 699 C CA . LEU A 1 87 ? 3.515 -4.618 -13.548 1.00 90.88 87 LEU A CA 1
ATOM 700 C C . LEU A 1 87 ? 2.556 -3.426 -13.657 1.00 90.88 87 LEU A C 1
ATOM 702 O O . LEU A 1 87 ? 1.859 -3.101 -12.696 1.00 90.88 87 LEU A O 1
ATOM 706 N N . SER A 1 88 ? 2.477 -2.806 -14.834 1.00 91.50 88 SER A N 1
ATOM 707 C CA . SER A 1 88 ? 1.579 -1.675 -15.095 1.00 91.50 88 SER A CA 1
ATOM 708 C C . SER A 1 88 ? 0.110 -2.069 -14.911 1.00 91.50 88 SER A C 1
ATOM 710 O O . SER A 1 88 ? -0.632 -1.375 -14.218 1.00 91.50 88 SER A O 1
ATOM 712 N N . THR A 1 89 ? -0.288 -3.233 -15.430 1.00 93.19 89 THR A N 1
ATOM 713 C CA . THR A 1 89 ? -1.655 -3.771 -15.298 1.00 93.19 89 THR A CA 1
ATOM 714 C C . THR A 1 89 ? -2.052 -4.001 -13.837 1.00 93.19 89 THR A C 1
ATOM 716 O O . THR A 1 89 ? -3.207 -3.798 -13.451 1.00 93.19 89 THR A O 1
ATOM 719 N N . VAL A 1 90 ? -1.111 -4.437 -12.994 1.00 91.81 90 VAL A N 1
ATOM 720 C CA . VAL A 1 90 ? -1.350 -4.596 -11.553 1.00 91.81 90 VAL A CA 1
ATOM 721 C C . VAL A 1 90 ? -1.415 -3.233 -10.857 1.00 91.81 90 VAL A C 1
ATOM 723 O O . VAL A 1 90 ? -2.332 -2.999 -10.066 1.00 91.81 90 VAL A O 1
ATOM 726 N N . LEU A 1 91 ? -0.493 -2.317 -11.171 1.00 92.50 91 LEU A N 1
ATOM 727 C CA . LEU A 1 91 ? -0.421 -0.984 -10.564 1.00 92.50 91 LEU A CA 1
ATOM 728 C C . LEU A 1 91 ? -1.686 -0.154 -10.793 1.00 92.50 91 LEU A C 1
ATOM 730 O O . LEU A 1 91 ? -2.135 0.526 -9.870 1.00 92.50 91 LEU A O 1
ATOM 734 N N . GLU A 1 92 ? -2.295 -0.230 -11.976 1.00 93.06 92 GLU A N 1
ATOM 735 C CA . GLU A 1 92 ? -3.505 0.533 -12.318 1.00 93.06 92 GLU A CA 1
ATOM 736 C C . GLU A 1 92 ? -4.726 0.193 -11.447 1.00 93.06 92 GLU A C 1
ATOM 738 O O . GLU A 1 92 ? -5.654 0.996 -11.333 1.00 93.06 92 GLU A O 1
ATOM 743 N N . LYS A 1 93 ? -4.716 -0.954 -10.760 1.00 93.69 93 LYS A N 1
ATOM 744 C CA . LYS A 1 93 ? -5.785 -1.345 -9.828 1.00 93.69 93 LYS A CA 1
ATOM 745 C C . LYS A 1 93 ? -5.683 -0.629 -8.481 1.00 93.69 93 LYS A C 1
ATOM 747 O O . LYS A 1 93 ? -6.699 -0.444 -7.809 1.00 93.69 93 LYS A O 1
ATOM 752 N N . ILE A 1 94 ? -4.482 -0.205 -8.077 1.00 91.94 94 ILE A N 1
ATOM 753 C CA . ILE A 1 94 ? -4.235 0.379 -6.749 1.00 91.94 94 ILE A CA 1
ATOM 754 C C . ILE A 1 94 ? -5.092 1.633 -6.504 1.00 91.94 94 ILE A C 1
ATOM 756 O O . ILE A 1 94 ? -5.780 1.668 -5.480 1.00 91.94 94 ILE A O 1
ATOM 760 N N . PRO A 1 95 ? -5.141 2.637 -7.407 1.00 92.19 95 PRO A N 1
ATOM 761 C CA . PRO A 1 95 ? -5.963 3.829 -7.190 1.00 92.19 95 PRO A CA 1
ATOM 762 C C . PRO A 1 95 ? -7.450 3.513 -6.985 1.00 92.19 95 PRO A C 1
ATOM 764 O O . PRO A 1 95 ? -8.093 4.122 -6.129 1.00 92.19 95 PRO A O 1
ATOM 767 N N . ILE A 1 96 ? -7.980 2.528 -7.721 1.00 91.69 96 ILE A N 1
ATOM 768 C CA . ILE A 1 96 ? -9.382 2.099 -7.623 1.00 91.69 96 ILE A CA 1
ATOM 769 C C . ILE A 1 96 ? -9.660 1.535 -6.226 1.00 91.69 96 ILE A C 1
ATOM 771 O O . ILE A 1 96 ? -10.612 1.958 -5.568 1.00 91.69 96 ILE A O 1
ATOM 775 N N . HIS A 1 97 ? -8.804 0.640 -5.730 1.00 89.19 97 HIS A N 1
ATOM 776 C CA . HIS A 1 97 ? -8.948 0.067 -4.390 1.00 89.19 97 HIS A CA 1
ATOM 777 C C . HIS A 1 97 ? -8.794 1.111 -3.280 1.00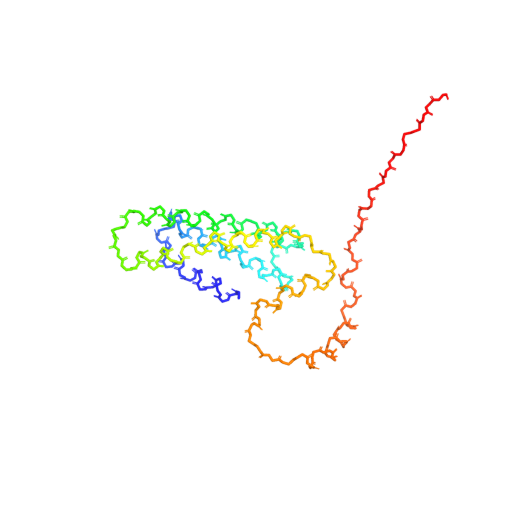 89.19 97 HIS A C 1
ATOM 779 O O . HIS A 1 97 ? -9.563 1.106 -2.319 1.00 89.19 97 HIS A O 1
ATOM 785 N N . CYS A 1 98 ? -7.859 2.053 -3.424 1.00 89.88 98 CYS A N 1
ATOM 786 C CA . CYS A 1 98 ? -7.719 3.173 -2.494 1.00 89.88 98 CYS A CA 1
ATOM 787 C C . CYS A 1 98 ? -8.990 4.026 -2.442 1.00 89.88 98 CYS A C 1
ATOM 789 O O . CYS A 1 98 ? -9.446 4.387 -1.358 1.00 89.88 98 CYS A O 1
ATOM 791 N N . GLN A 1 99 ? -9.580 4.338 -3.599 1.00 88.75 99 GLN A N 1
ATOM 792 C CA . GLN A 1 99 ? -10.817 5.109 -3.674 1.00 88.75 99 GLN A CA 1
ATOM 793 C C . GLN A 1 99 ? -11.986 4.356 -3.031 1.00 88.75 99 GLN A C 1
ATOM 795 O O . GLN A 1 99 ? -12.718 4.939 -2.231 1.00 88.75 99 GLN A O 1
ATOM 800 N N . GLN A 1 100 ? -12.134 3.062 -3.329 1.00 86.69 100 GLN A N 1
ATOM 801 C CA . GLN A 1 100 ? -13.138 2.200 -2.701 1.00 86.69 100 GLN A CA 1
ATOM 802 C C . GLN A 1 100 ? -12.988 2.216 -1.180 1.00 86.69 100 GLN A C 1
ATOM 804 O O . GLN A 1 100 ? -13.948 2.526 -0.478 1.00 86.69 100 GLN A O 1
ATOM 809 N N . LEU A 1 101 ? -11.776 1.977 -0.670 1.00 84.50 101 LEU A N 1
ATOM 810 C CA . LEU A 1 101 ? -11.485 1.997 0.760 1.00 84.50 101 LEU A CA 1
ATOM 811 C C . LEU A 1 101 ? -11.839 3.350 1.396 1.00 84.50 101 LEU A C 1
ATOM 813 O O . LEU A 1 101 ? -12.494 3.379 2.434 1.00 84.50 101 LEU A O 1
ATOM 817 N N . GLN A 1 102 ? -11.491 4.469 0.757 1.00 84.25 102 GLN A N 1
ATOM 818 C CA . GLN A 1 102 ? -11.802 5.810 1.264 1.00 84.25 102 GLN A CA 1
ATOM 819 C C . GLN A 1 102 ? -13.305 6.114 1.314 1.00 84.25 102 GLN A C 1
ATOM 821 O O . GLN A 1 102 ? -13.777 6.721 2.274 1.00 84.25 102 GLN A O 1
ATOM 826 N N . VAL A 1 103 ? -14.078 5.696 0.308 1.00 84.75 103 VAL A N 1
ATOM 827 C CA . VAL A 1 103 ? -15.547 5.825 0.334 1.00 84.75 103 VAL A CA 1
ATOM 828 C C . VAL A 1 103 ? -16.120 4.997 1.481 1.00 84.75 103 VAL A C 1
ATOM 830 O O . VAL A 1 103 ? -16.965 5.457 2.247 1.00 84.75 103 VAL A O 1
ATOM 833 N N . LEU A 1 104 ? -15.603 3.784 1.625 1.00 79.62 104 LEU A N 1
ATOM 834 C CA . LEU A 1 104 ? -16.040 2.787 2.585 1.00 79.62 104 LEU A CA 1
ATOM 835 C C . LEU A 1 104 ? -15.782 3.156 4.052 1.00 79.62 104 LEU A C 1
ATOM 837 O O . LEU A 1 104 ? -16.510 2.658 4.913 1.00 79.62 104 LEU A O 1
ATOM 841 N N . VAL A 1 105 ? -14.754 3.953 4.349 1.00 81.06 105 VAL A N 1
ATOM 842 C CA . VAL A 1 105 ? -14.457 4.442 5.713 1.00 81.06 105 VAL A CA 1
ATOM 843 C C . VAL A 1 105 ? -15.192 5.743 6.044 1.00 81.06 105 VAL A C 1
ATOM 845 O O . VAL A 1 105 ? -15.461 6.006 7.211 1.00 81.06 105 VAL A O 1
ATOM 848 N N . LYS A 1 106 ? -15.576 6.529 5.027 1.00 73.56 106 LYS A N 1
ATOM 849 C CA . LYS A 1 106 ? -16.311 7.798 5.181 1.00 73.56 106 LYS A CA 1
ATOM 850 C C . LYS A 1 106 ? -17.829 7.631 5.177 1.00 73.56 106 LYS A C 1
ATOM 852 O O . LYS A 1 106 ? -18.539 8.507 5.666 1.00 73.56 106 LYS A O 1
ATOM 857 N N . SER A 1 107 ? -18.346 6.533 4.626 1.00 62.56 107 SER A N 1
ATOM 858 C CA . SER A 1 107 ? -19.779 6.239 4.636 1.00 62.56 107 SER A CA 1
ATOM 859 C C . SER A 1 107 ? -20.276 6.042 6.080 1.00 62.56 107 SER A C 1
ATOM 861 O O . SER A 1 107 ? -19.790 5.123 6.748 1.00 62.56 107 SER A O 1
ATOM 863 N N . PRO A 1 108 ? -21.243 6.840 6.579 1.00 50.88 108 PRO A N 1
ATOM 864 C CA . PRO A 1 108 ? -21.777 6.678 7.927 1.00 50.88 108 PRO A CA 1
ATOM 865 C C . PRO A 1 108 ? -22.414 5.296 8.093 1.00 50.88 108 PRO A C 1
ATOM 867 O O . PRO A 1 108 ? -23.441 4.996 7.486 1.00 50.88 108 PRO A O 1
ATOM 870 N N . THR A 1 109 ? -21.835 4.435 8.928 1.00 50.97 109 THR A N 1
ATOM 871 C CA . THR A 1 109 ? -22.480 3.168 9.289 1.00 50.97 109 THR A CA 1
ATOM 872 C C . THR A 1 109 ? -23.533 3.431 10.358 1.00 50.97 109 THR A C 1
ATOM 874 O O . THR A 1 109 ? -23.206 3.656 11.524 1.00 50.97 109 THR A O 1
ATOM 877 N N . VAL A 1 110 ? -24.807 3.407 9.968 1.00 39.31 110 VAL A N 1
ATOM 878 C CA . VAL A 1 110 ? -25.937 3.488 10.901 1.00 39.31 110 VAL A CA 1
ATOM 879 C C . VAL A 1 110 ? -26.301 2.073 11.365 1.00 39.31 110 VAL A C 1
ATOM 881 O O . VAL A 1 110 ? -26.809 1.266 10.593 1.00 39.31 110 VAL A O 1
ATOM 884 N N . GLY A 1 111 ? -26.055 1.771 12.643 1.00 40.38 111 GLY A N 1
ATOM 885 C CA . GLY A 1 111 ? -26.552 0.560 13.311 1.00 40.38 111 GLY A CA 1
ATOM 886 C C . GLY A 1 111 ? -25.627 -0.672 13.309 1.00 40.38 111 GLY A C 1
ATOM 887 O O . GLY A 1 111 ? -24.814 -0.888 12.414 1.00 40.38 111 GLY A O 1
ATOM 888 N N . LYS A 1 112 ? -25.804 -1.510 14.346 1.00 41.94 112 LYS A N 1
ATOM 889 C CA . LYS A 1 112 ? -25.031 -2.735 14.668 1.00 41.94 112 LYS A CA 1
ATOM 890 C C . LYS A 1 112 ? -24.854 -3.753 13.514 1.00 41.94 112 LYS A C 1
ATOM 892 O O . LYS A 1 112 ? -23.774 -4.329 13.427 1.00 41.94 112 LYS A O 1
ATOM 897 N N . PRO A 1 113 ? -25.841 -3.996 12.625 1.00 40.34 113 PRO A N 1
ATOM 898 C CA . PRO A 1 113 ? -25.711 -4.993 11.554 1.00 40.34 113 PRO A CA 1
ATOM 899 C C . PRO A 1 113 ? -24.878 -4.516 10.356 1.00 40.34 113 PRO A C 1
ATOM 901 O O . PRO A 1 113 ? -24.353 -5.340 9.607 1.00 40.34 113 PRO A O 1
ATOM 904 N N . ALA A 1 114 ? -24.748 -3.200 10.161 1.00 43.34 114 ALA A N 1
ATOM 905 C CA . ALA A 1 114 ? -24.074 -2.625 8.997 1.00 43.34 114 ALA A CA 1
ATOM 906 C C . ALA A 1 114 ? -22.547 -2.771 9.082 1.00 43.34 114 ALA A C 1
ATOM 908 O O . ALA A 1 114 ? -21.889 -3.018 8.073 1.00 43.34 114 ALA A O 1
ATOM 909 N N . THR A 1 115 ? -21.984 -2.693 10.294 1.00 47.91 115 THR A N 1
ATOM 910 C CA . THR A 1 115 ? -20.547 -2.893 10.527 1.00 47.91 115 THR A CA 1
ATOM 911 C C . THR A 1 115 ? -20.133 -4.353 10.332 1.00 47.91 115 THR A C 1
ATOM 913 O O . THR A 1 115 ? -19.030 -4.594 9.864 1.00 47.91 115 THR A O 1
ATOM 916 N N . PHE A 1 116 ? -21.008 -5.323 10.632 1.00 42.47 116 PHE A N 1
ATOM 917 C CA . PHE A 1 116 ? -20.703 -6.759 10.523 1.00 42.47 116 PHE A CA 1
ATOM 918 C C . PHE A 1 116 ? -20.978 -7.324 9.116 1.00 42.47 116 PHE A C 1
ATOM 920 O O . PHE A 1 116 ? -20.171 -8.083 8.587 1.00 42.47 116 PHE A O 1
ATOM 927 N N . SER A 1 117 ? -22.063 -6.890 8.456 1.00 41.31 117 SER A N 1
ATOM 928 C CA . SER A 1 117 ? -22.445 -7.388 7.116 1.00 41.31 117 SER A CA 1
ATOM 929 C C . SER A 1 117 ? -21.411 -7.060 6.035 1.00 41.31 117 SER A C 1
ATOM 931 O O . SER A 1 117 ? -21.239 -7.817 5.084 1.00 41.31 117 SER A O 1
ATOM 933 N N . LYS A 1 118 ? -20.676 -5.955 6.193 1.00 46.09 118 LYS A N 1
ATOM 934 C CA . LYS A 1 118 ? -19.618 -5.556 5.261 1.00 46.09 118 LYS A CA 1
ATOM 935 C C . LYS A 1 118 ? -18.389 -6.477 5.313 1.00 46.09 118 LYS A C 1
ATOM 937 O O . LYS A 1 118 ? -17.700 -6.606 4.312 1.00 46.09 118 LYS A O 1
ATOM 942 N N . PHE A 1 119 ? -18.140 -7.146 6.441 1.00 47.44 119 PHE A N 1
ATOM 943 C CA . PHE A 1 119 ? -17.029 -8.096 6.566 1.00 47.44 119 PHE A CA 1
ATOM 944 C C . PHE A 1 119 ? -17.346 -9.479 5.977 1.00 47.44 119 PHE A C 1
ATOM 946 O O . PHE A 1 119 ? -16.426 -10.159 5.530 1.00 47.44 119 PHE A O 1
ATOM 953 N N . GLU A 1 120 ? -18.616 -9.901 5.929 1.00 43.09 120 GLU A N 1
ATOM 954 C CA . GLU A 1 120 ? -18.982 -11.217 5.376 1.00 43.09 120 GLU A CA 1
ATOM 955 C C . GLU A 1 120 ? -19.297 -11.206 3.874 1.00 43.09 120 GLU A C 1
ATOM 957 O O . GLU A 1 120 ? -18.991 -12.185 3.190 1.00 43.09 120 GLU A O 1
ATOM 962 N N . ILE A 1 121 ? -19.863 -10.117 3.335 1.00 44.97 121 ILE A N 1
ATOM 963 C CA . ILE A 1 121 ? -20.289 -10.069 1.923 1.00 44.97 121 ILE A CA 1
ATOM 964 C C . ILE A 1 121 ? -19.095 -10.105 0.953 1.00 44.97 121 ILE A C 1
ATOM 966 O O . ILE A 1 121 ? -19.236 -10.623 -0.152 1.00 44.97 121 ILE A O 1
ATOM 970 N N . GLU A 1 122 ? -17.911 -9.642 1.357 1.00 49.16 122 GLU A N 1
ATOM 971 C CA . GLU A 1 122 ? -16.761 -9.540 0.445 1.00 49.16 122 GLU A CA 1
ATOM 972 C C . GLU A 1 122 ? -15.745 -10.693 0.570 1.00 49.16 122 GLU A C 1
ATOM 974 O O . GLU A 1 122 ? -14.941 -10.891 -0.335 1.00 49.16 122 GLU A O 1
ATOM 979 N N . PHE A 1 123 ? -15.799 -11.521 1.627 1.00 46.66 123 PHE A N 1
ATOM 980 C CA . PHE A 1 123 ? -14.836 -12.628 1.816 1.00 46.66 123 PHE A CA 1
ATOM 981 C C . PHE A 1 123 ? -15.399 -14.026 1.510 1.00 46.66 123 PHE A C 1
ATOM 983 O O . PHE A 1 123 ? -14.642 -14.991 1.409 1.00 46.66 123 PHE A O 1
ATOM 990 N N . ARG A 1 124 ? -16.722 -14.162 1.344 1.00 41.94 124 ARG A N 1
ATOM 991 C CA . ARG A 1 124 ? -17.387 -15.447 1.069 1.00 41.94 124 ARG A CA 1
ATOM 992 C C . ARG A 1 124 ? -18.235 -15.391 -0.205 1.00 41.94 124 ARG A C 1
ATOM 994 O O . ARG A 1 124 ? -19.350 -15.901 -0.252 1.00 41.94 124 ARG A O 1
ATOM 1001 N N . GLY A 1 125 ? -17.669 -14.832 -1.274 1.00 39.28 125 GLY A N 1
ATOM 1002 C CA . GLY A 1 125 ? -18.188 -14.924 -2.647 1.00 39.28 125 GLY A CA 1
ATOM 1003 C C . GLY A 1 125 ? -18.157 -16.338 -3.256 1.00 39.28 125 GLY A C 1
ATOM 1004 O O . GLY A 1 125 ? -18.103 -16.477 -4.471 1.00 39.28 125 GLY A O 1
ATOM 1005 N N . ALA A 1 126 ? -18.190 -17.387 -2.432 1.00 41.69 126 ALA A N 1
ATOM 1006 C CA . ALA A 1 126 ? -18.387 -18.767 -2.842 1.00 41.69 126 ALA A CA 1
ATOM 1007 C C . ALA A 1 126 ? -19.431 -19.394 -1.904 1.00 41.69 126 ALA A C 1
ATOM 1009 O O . ALA A 1 126 ? -19.134 -19.768 -0.772 1.00 41.69 126 ALA A O 1
ATOM 1010 N N . SER A 1 127 ? -20.678 -19.388 -2.383 1.00 46.28 127 SER A N 1
ATOM 1011 C CA . SER A 1 127 ? -21.753 -20.359 -2.124 1.00 46.28 127 SER A CA 1
ATOM 1012 C C . SER A 1 127 ? -21.635 -21.241 -0.868 1.00 46.28 127 SER A C 1
ATOM 1014 O O . SER A 1 127 ? -20.780 -22.118 -0.829 1.00 46.28 127 SER A O 1
ATOM 1016 N N . VAL A 1 128 ? -22.571 -21.092 0.089 1.00 39.56 128 VAL A N 1
ATOM 1017 C CA . VAL A 1 128 ? -23.454 -22.171 0.614 1.00 39.56 128 VAL A CA 1
ATOM 1018 C C . VAL A 1 128 ? -24.251 -21.722 1.864 1.00 39.56 128 VAL A C 1
ATOM 1020 O O . VAL A 1 128 ? -23.707 -21.170 2.813 1.00 39.56 128 VAL A O 1
ATOM 1023 N N . ALA A 1 129 ? -25.556 -22.031 1.812 1.00 39.50 129 ALA A N 1
ATOM 1024 C CA . ALA A 1 129 ? -26.557 -22.239 2.873 1.00 39.50 129 ALA A CA 1
ATOM 1025 C C . ALA A 1 129 ? -26.828 -21.144 3.931 1.00 39.50 129 ALA A C 1
ATOM 1027 O O . ALA A 1 129 ? -26.270 -21.122 5.023 1.00 39.50 129 ALA A O 1
ATOM 1028 N N . ARG A 1 130 ? -27.882 -20.360 3.662 1.00 47.03 130 ARG A N 1
ATOM 1029 C CA . ARG A 1 130 ? -28.550 -19.401 4.565 1.00 47.03 130 ARG A CA 1
ATOM 1030 C C . ARG A 1 130 ? -29.255 -20.001 5.792 1.00 47.03 130 ARG A C 1
ATOM 1032 O O . ARG A 1 130 ? -29.755 -19.233 6.603 1.00 47.03 130 ARG A O 1
ATOM 1039 N N . GLN A 1 131 ? -29.342 -21.324 5.928 1.00 42.88 131 GLN A N 1
ATOM 1040 C CA . GLN A 1 131 ? -30.316 -21.925 6.849 1.00 42.88 131 GLN A CA 1
ATOM 1041 C C . GLN A 1 131 ? -29.736 -22.424 8.182 1.00 42.88 131 GLN A C 1
ATOM 1043 O O . GLN A 1 131 ? -30.495 -22.600 9.125 1.00 42.88 131 GLN A O 1
ATOM 1048 N N . VAL A 1 132 ? -28.417 -22.610 8.302 1.00 44.56 132 VAL A N 1
ATOM 1049 C CA . VAL A 1 132 ? -27.808 -23.232 9.502 1.00 44.56 132 VAL A CA 1
ATOM 1050 C C . VAL A 1 132 ? -27.369 -22.201 10.559 1.00 44.56 132 VAL A C 1
ATOM 1052 O O . VAL A 1 132 ? -27.223 -22.530 11.728 1.00 44.56 132 VAL A O 1
ATOM 1055 N N . LEU A 1 133 ? -27.216 -20.924 10.187 1.00 45.84 133 LEU A N 1
ATOM 1056 C CA . LEU A 1 133 ? -26.626 -19.900 11.065 1.00 45.84 133 LEU A CA 1
ATOM 1057 C C . LEU A 1 133 ? -27.607 -19.235 12.046 1.00 45.84 133 LEU A C 1
ATOM 1059 O O . LEU A 1 133 ? -27.160 -18.604 13.002 1.00 45.84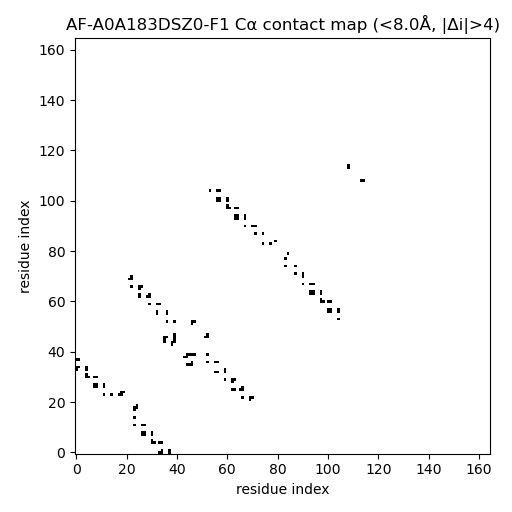 133 LEU A O 1
ATOM 1063 N N . ALA A 1 134 ? -28.923 -19.350 11.841 1.00 43.19 134 ALA A N 1
ATOM 1064 C CA . ALA A 1 134 ? -29.906 -18.664 12.689 1.00 43.19 134 ALA A CA 1
ATOM 1065 C C . ALA A 1 134 ? -29.945 -19.224 14.126 1.00 43.19 134 ALA A C 1
ATOM 1067 O O . ALA A 1 134 ? -30.054 -18.461 15.093 1.00 43.19 134 ALA A O 1
ATOM 1068 N N . ASP A 1 135 ? -29.777 -20.539 14.271 1.00 36.09 135 ASP A N 1
ATOM 1069 C CA . ASP A 1 135 ? -29.859 -21.204 15.574 1.00 36.09 135 ASP A CA 1
ATOM 1070 C C . ASP A 1 135 ? -28.580 -21.002 16.402 1.00 36.09 135 ASP A C 1
ATOM 1072 O O . ASP A 1 135 ? -28.646 -20.748 17.607 1.00 36.09 135 ASP A O 1
ATOM 1076 N N . GLU A 1 136 ? -27.408 -20.987 15.759 1.00 39.53 136 GLU A N 1
ATOM 1077 C CA . GLU A 1 136 ? -26.123 -20.781 16.444 1.00 39.53 136 GLU A CA 1
ATOM 1078 C C . GLU A 1 136 ? -25.931 -19.320 16.911 1.00 39.53 136 GLU A C 1
ATOM 1080 O O . GLU A 1 136 ? -25.301 -19.052 17.942 1.00 39.53 136 GLU A O 1
ATOM 1085 N N . TYR A 1 137 ? -26.546 -18.358 16.209 1.00 44.19 137 TYR A N 1
ATOM 1086 C CA . TYR A 1 137 ? -26.492 -16.928 16.542 1.00 44.19 137 TYR A CA 1
ATOM 1087 C C . TYR A 1 137 ? -27.264 -16.591 17.826 1.00 44.19 137 TYR A C 1
ATOM 1089 O O . TYR A 1 137 ? -26.794 -15.819 18.670 1.00 44.19 137 TYR A O 1
ATOM 1097 N N . THR A 1 138 ? -28.429 -17.214 18.014 1.00 46.28 138 THR A N 1
ATOM 1098 C CA . THR A 1 138 ? -29.288 -16.980 19.185 1.00 46.28 138 THR A CA 1
ATOM 1099 C C . THR A 1 138 ? -28.611 -17.465 20.471 1.00 46.28 138 THR A C 1
ATOM 1101 O O . THR A 1 138 ? -28.693 -16.813 21.514 1.00 46.28 138 THR A O 1
ATOM 1104 N N . GLN A 1 139 ? -27.856 -18.564 20.391 1.00 41.66 139 GLN A N 1
ATOM 1105 C CA . GLN A 1 139 ? -27.207 -19.173 21.550 1.00 41.66 139 GLN A CA 1
ATOM 1106 C C . GLN A 1 139 ? -25.904 -18.461 21.958 1.00 41.66 139 GLN A C 1
ATOM 1108 O O . GLN A 1 139 ? -25.616 -18.342 23.153 1.00 41.66 139 GLN A O 1
ATOM 1113 N N . ARG A 1 140 ? -25.144 -17.908 20.999 1.00 42.19 140 ARG A N 1
ATOM 1114 C CA . ARG A 1 140 ? -23.948 -17.087 21.281 1.00 42.19 140 ARG A CA 1
ATOM 1115 C C . ARG A 1 140 ? -24.279 -15.693 21.812 1.00 42.19 140 ARG A C 1
ATOM 1117 O O . ARG A 1 140 ? -23.642 -15.252 22.769 1.00 42.19 140 ARG A O 1
ATOM 1124 N N . SER A 1 141 ? -25.319 -15.037 21.286 1.00 40.66 141 SER A N 1
ATOM 1125 C CA . SER A 1 141 ? -25.745 -13.705 21.751 1.00 40.66 141 SER A CA 1
ATOM 1126 C C . SER A 1 141 ? -26.083 -13.673 23.245 1.00 40.66 141 SER A C 1
ATOM 1128 O O . SER A 1 141 ? -25.932 -12.632 23.886 1.00 40.66 141 SER A O 1
ATOM 1130 N N . SER A 1 142 ? -26.525 -14.796 23.819 1.00 39.34 142 SER A N 1
ATOM 1131 C CA . SER A 1 142 ? -26.888 -14.863 25.235 1.00 39.34 142 SER A CA 1
ATOM 1132 C C . SER A 1 142 ? -25.680 -14.803 26.181 1.00 39.34 142 SER A C 1
ATOM 1134 O O . SER A 1 142 ? -25.869 -14.512 27.361 1.00 39.34 142 SER A O 1
ATOM 1136 N N . ARG A 1 143 ? -24.451 -15.071 25.707 1.00 43.31 143 ARG A N 1
ATOM 1137 C CA . ARG A 1 143 ? -23.249 -15.165 26.563 1.00 43.31 143 ARG A CA 1
ATOM 1138 C C . ARG A 1 143 ? -22.354 -13.917 26.534 1.00 43.31 143 ARG A C 1
ATOM 1140 O O . ARG A 1 143 ? -21.551 -13.749 27.442 1.00 43.31 143 ARG A O 1
ATOM 1147 N N . GLU A 1 144 ? -22.529 -13.009 25.571 1.00 41.31 144 GLU A N 1
ATOM 1148 C CA . GLU A 1 144 ? -21.687 -11.802 25.398 1.00 41.31 144 GLU A CA 1
ATOM 1149 C C . GLU A 1 144 ? -22.370 -10.480 25.817 1.00 41.31 144 GLU A C 1
ATOM 1151 O O . GLU A 1 144 ? -21.874 -9.384 25.544 1.00 41.31 144 GLU A O 1
ATOM 1156 N N . SER A 1 145 ? -23.519 -10.550 26.499 1.00 41.22 145 SER A N 1
ATOM 1157 C CA . SER A 1 145 ? -24.456 -9.422 26.653 1.00 41.22 145 SER A CA 1
ATOM 1158 C C . SER A 1 145 ? -24.013 -8.249 27.565 1.00 41.22 145 SER A C 1
ATOM 1160 O O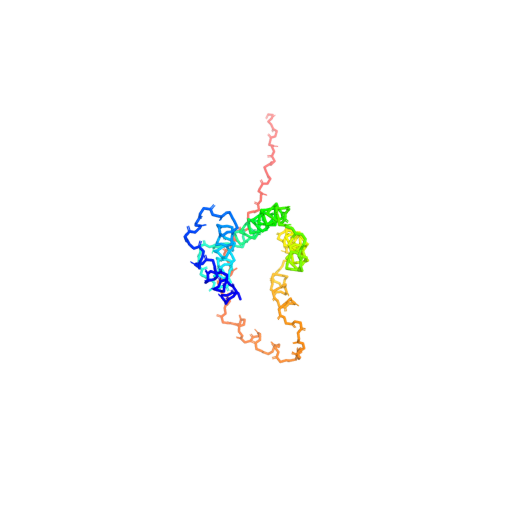 . SER A 1 145 ? -24.847 -7.414 27.930 1.00 41.22 145 SER A O 1
ATOM 1162 N N . THR A 1 146 ? -22.733 -8.102 27.915 1.00 44.47 146 THR A N 1
ATOM 1163 C CA . THR A 1 146 ? -22.263 -7.015 28.803 1.00 44.47 146 THR A CA 1
ATOM 1164 C C . THR A 1 146 ? -21.060 -6.206 28.311 1.00 44.47 146 THR A C 1
ATOM 1166 O O . THR A 1 146 ? -20.829 -5.128 28.858 1.00 44.47 146 THR A O 1
ATOM 1169 N N . LEU A 1 147 ? -20.346 -6.613 27.255 1.00 44.09 147 LEU A N 1
ATOM 1170 C CA . LEU A 1 147 ? -19.099 -5.931 26.855 1.00 44.09 147 LEU A CA 1
ATOM 1171 C C . LEU A 1 147 ? -19.303 -4.647 26.029 1.00 44.09 147 LEU A C 1
ATOM 1173 O O . LEU A 1 147 ? -18.425 -3.792 25.992 1.00 44.09 147 LEU A O 1
ATOM 1177 N N . TRP A 1 148 ? -20.482 -4.452 25.432 1.00 41.03 148 TRP A N 1
ATOM 1178 C CA . TRP A 1 148 ? -20.723 -3.373 24.457 1.00 41.03 148 TRP A CA 1
ATOM 1179 C C . TRP A 1 148 ? -21.581 -2.207 24.975 1.00 41.03 148 TRP A C 1
ATOM 1181 O O . TRP A 1 148 ? -22.072 -1.394 24.194 1.00 41.03 148 TRP A O 1
ATOM 1191 N N . ARG A 1 149 ? -21.802 -2.110 26.293 1.00 42.22 149 ARG A N 1
ATOM 1192 C CA . ARG A 1 149 ? -22.707 -1.111 26.903 1.00 42.22 149 ARG A CA 1
ATOM 1193 C C . ARG A 1 149 ? -22.045 0.173 27.413 1.00 42.22 149 ARG A C 1
ATOM 1195 O O . ARG A 1 149 ? -22.687 0.906 28.161 1.00 42.22 149 ARG A O 1
ATOM 1202 N N . ARG A 1 150 ? -20.798 0.487 27.057 1.00 45.34 150 ARG A N 1
ATOM 1203 C CA . ARG A 1 150 ? -20.147 1.704 27.575 1.00 45.34 150 ARG A CA 1
ATOM 1204 C C . ARG A 1 150 ? -19.490 2.549 26.492 1.00 45.34 150 ARG A C 1
ATOM 1206 O O . ARG A 1 150 ? -18.276 2.578 26.368 1.00 45.34 150 ARG A O 1
ATOM 1213 N N . THR A 1 151 ? -20.312 3.327 25.801 1.00 42.88 151 THR A N 1
ATOM 1214 C CA . THR A 1 151 ? -19.918 4.651 25.304 1.00 42.88 151 THR A CA 1
ATOM 1215 C C . THR A 1 151 ? -21.023 5.647 25.676 1.00 42.88 151 THR A C 1
ATOM 1217 O O . THR A 1 151 ? -22.179 5.440 25.298 1.00 42.88 151 THR A O 1
ATOM 1220 N N . PRO A 1 152 ? -20.737 6.703 26.462 1.00 36.50 152 PRO A N 1
ATOM 1221 C CA . PRO A 1 152 ? -21.716 7.746 26.731 1.00 36.50 152 PRO A CA 1
ATOM 1222 C C . PRO A 1 152 ? -21.970 8.532 25.444 1.00 36.50 152 PRO A C 1
ATOM 1224 O O . PRO A 1 152 ? -21.043 9.029 24.807 1.00 36.50 152 PRO A O 1
ATOM 1227 N N . SER A 1 153 ? -23.240 8.654 25.069 1.00 40.38 153 SER A N 1
ATOM 1228 C CA . SER A 1 153 ? -23.688 9.569 24.024 1.00 40.38 153 SER A CA 1
ATOM 1229 C C . SER A 1 153 ? -23.419 11.007 24.483 1.00 40.38 153 SER A C 1
ATOM 1231 O O . SER A 1 153 ? -24.083 11.497 25.396 1.00 40.38 153 SER A O 1
ATOM 1233 N N . MET A 1 154 ? -22.447 11.692 23.872 1.00 34.81 154 MET A N 1
ATOM 1234 C CA . MET A 1 154 ? -22.290 13.142 24.018 1.00 34.81 154 MET A CA 1
ATOM 1235 C C . MET A 1 154 ? -23.473 13.834 23.332 1.00 34.81 154 MET A C 1
ATOM 1237 O O . MET A 1 154 ? -23.415 14.208 22.160 1.00 34.81 154 MET A O 1
ATOM 1241 N N . ARG A 1 155 ? -24.579 13.990 24.061 1.00 39.09 155 ARG A N 1
ATOM 1242 C CA . ARG A 1 155 ? -25.676 14.865 23.658 1.00 39.09 155 ARG A CA 1
ATOM 1243 C C . ARG A 1 155 ? -25.269 16.300 24.009 1.00 39.09 155 ARG A C 1
ATOM 1245 O O . ARG A 1 155 ? -25.205 16.668 25.176 1.00 39.09 155 ARG A O 1
ATOM 1252 N N . ARG A 1 156 ? -24.953 17.084 22.977 1.00 39.22 156 ARG A N 1
ATOM 1253 C CA . ARG A 1 156 ? -24.693 18.531 23.024 1.00 39.22 156 ARG A CA 1
ATOM 1254 C C . ARG A 1 156 ? -25.856 19.234 23.744 1.00 39.22 156 ARG A C 1
ATOM 1256 O O . ARG A 1 156 ? -26.977 19.212 23.241 1.00 39.22 156 ARG A O 1
ATOM 1263 N N . THR A 1 157 ? -25.613 19.830 24.908 1.00 37.44 157 THR A N 1
ATOM 1264 C CA . THR A 1 157 ? -26.561 20.745 25.555 1.00 37.44 157 THR A CA 1
ATOM 1265 C C . THR A 1 157 ? -26.527 22.078 24.812 1.00 37.44 157 THR A C 1
ATOM 1267 O O . THR A 1 157 ? -25.492 22.734 24.727 1.00 37.44 157 THR A O 1
ATOM 1270 N N . ALA A 1 158 ? -27.655 22.465 24.220 1.00 36.91 158 ALA A N 1
ATOM 1271 C CA . ALA A 1 158 ? -27.860 23.825 23.743 1.00 36.91 158 ALA A CA 1
ATOM 1272 C C . ALA A 1 158 ? -28.080 24.730 24.966 1.00 36.91 158 ALA A C 1
ATOM 1274 O O . ALA A 1 158 ? -29.016 24.508 25.732 1.00 36.91 158 ALA A O 1
ATOM 1275 N N . GLN A 1 159 ? -27.208 25.717 25.172 1.00 33.31 159 GLN A N 1
ATOM 1276 C CA . GLN A 1 159 ? -27.452 26.819 26.101 1.00 33.31 159 GLN A CA 1
ATOM 1277 C C . GLN A 1 159 ? -28.293 27.883 25.383 1.00 33.31 159 GLN A C 1
ATOM 1279 O O . GLN A 1 159 ? -27.867 28.443 24.376 1.00 33.31 159 GLN A O 1
ATOM 1284 N N . THR A 1 160 ? -29.491 28.154 25.892 1.00 42.41 160 THR A N 1
ATOM 1285 C CA . THR A 1 160 ? -30.283 29.350 25.569 1.00 42.41 160 THR A CA 1
ATOM 1286 C C . THR A 1 160 ? -29.716 30.566 26.312 1.00 42.41 160 THR A C 1
ATOM 1288 O O . THR A 1 160 ? -29.500 30.458 27.521 1.00 42.41 160 THR A O 1
ATOM 1291 N N . PRO A 1 161 ? -29.498 31.723 25.659 1.00 45.19 161 PRO A N 1
ATOM 1292 C CA . PRO A 1 161 ? -29.112 32.943 26.359 1.00 45.19 161 PRO A CA 1
ATOM 1293 C C . PRO A 1 161 ? -30.324 33.551 27.083 1.00 45.19 161 PRO A C 1
ATOM 1295 O O . PRO A 1 161 ? -31.387 33.738 26.493 1.00 45.19 161 PRO A O 1
ATOM 1298 N N . VAL A 1 162 ? -30.156 33.849 28.372 1.00 44.72 162 VAL A N 1
ATOM 1299 C CA . VAL A 1 162 ? -31.128 34.589 29.186 1.00 44.72 162 VAL A CA 1
ATOM 1300 C C . VAL A 1 162 ? -30.940 36.081 28.907 1.00 44.72 162 VAL A C 1
ATOM 1302 O O . VAL A 1 162 ? -29.838 36.603 29.065 1.00 44.72 162 VAL A O 1
ATOM 1305 N N . ALA A 1 163 ? -32.005 36.756 28.472 1.00 44.66 163 ALA A N 1
ATOM 1306 C CA . ALA A 1 163 ? -32.041 38.207 28.327 1.00 44.66 163 ALA A CA 1
ATOM 1307 C C . ALA A 1 163 ? -32.035 38.873 29.714 1.00 44.66 163 ALA A C 1
ATOM 1309 O O . ALA A 1 163 ? -32.824 38.497 30.580 1.00 44.66 163 ALA A O 1
ATOM 1310 N N . GLN A 1 164 ? -31.145 39.845 29.917 1.00 43.09 164 GLN A N 1
ATOM 1311 C CA . GLN A 1 164 ? -31.127 40.696 31.106 1.00 43.09 164 GLN A CA 1
ATOM 1312 C C . GLN A 1 164 ? -32.068 41.890 30.900 1.00 43.09 164 GLN A C 1
ATOM 1314 O O . GLN A 1 164 ? -31.937 42.603 29.903 1.00 43.09 164 GLN A O 1
ATOM 1319 N N . ILE A 1 165 ? -32.980 42.102 31.851 1.00 44.81 165 ILE A N 1
ATOM 1320 C CA . ILE A 1 165 ? -33.591 43.396 32.189 1.00 44.81 165 ILE A CA 1
ATOM 1321 C C . ILE A 1 165 ? -33.428 43.556 33.697 1.00 44.81 165 ILE A C 1
ATOM 1323 O O . ILE A 1 165 ? -33.714 42.562 34.405 1.00 44.81 165 ILE A O 1
#

pLDDT: mean 71.8, std 22.56, range [33.31, 95.12]